Protein AF-A0A516SJM7-F1 (afdb_monomer_lite)

InterPro domains:
  IPR011010 DNA breaking-rejoining enzyme, catalytic core [SSF56349] (16-88)
  IPR013762 Integrase-like, catalytic domain superfamily [G3DSA:1.10.443.10] (7-92)

Sequence (97 aa):
MWTSFVSSTWCERSLKLLIDNDGTPLTSTALRSKFDTARENAGNQKWQLRDLRAKAGTDKDMAEGIRASQDLLGHRTETRTADYIRHRIGKRTTPTK

pLDDT: mean 83.92, std 15.66, range [33.72, 96.19]

Organism: NCBI:txid2594795

Secondary structure (DSSP, 8-state):
----------------SSB-TTSPBPPHHHHHHHHHHHHHHTT-----TTHHHHHHHHHHHHHH-HHHHHHHHT-SSHHHHHTT----S----PPP-

Radius of gyration: 20.61 Å; chains: 1; bound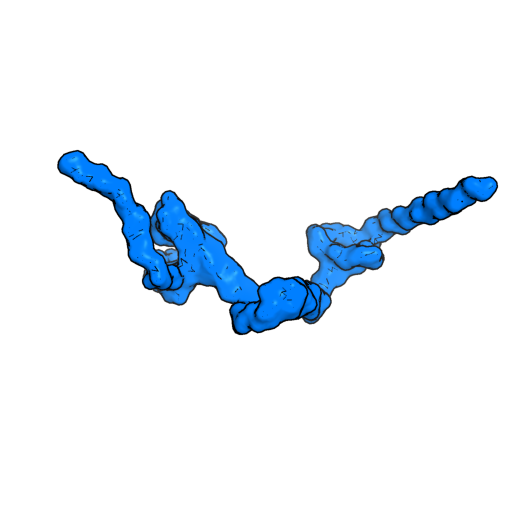ing box: 47×34×66 Å

Structure (mmCIF, N/CA/C/O backbone):
data_AF-A0A516SJM7-F1
#
_entry.id   AF-A0A516SJM7-F1
#
loop_
_atom_site.group_PDB
_atom_site.id
_atom_site.type_symbol
_atom_site.label_atom_id
_atom_site.label_alt_id
_atom_site.label_comp_id
_atom_site.label_asym_id
_atom_site.label_entity_id
_atom_site.label_seq_id
_atom_site.pdbx_PDB_ins_code
_atom_site.Cartn_x
_atom_site.Cartn_y
_atom_site.Cartn_z
_atom_site.occupancy
_atom_site.B_iso_or_equiv
_atom_site.auth_seq_id
_atom_site.auth_comp_id
_atom_site.auth_asym_id
_atom_site.auth_atom_id
_atom_site.pdbx_PDB_model_num
ATOM 1 N N . MET A 1 1 ? 3.035 5.832 -51.528 1.00 36.50 1 MET A N 1
ATOM 2 C CA . MET A 1 1 ? 3.525 6.239 -50.197 1.00 36.50 1 MET A CA 1
ATOM 3 C C . MET A 1 1 ? 2.690 5.507 -49.153 1.00 36.50 1 MET A C 1
ATOM 5 O O . MET A 1 1 ? 1.621 5.977 -48.808 1.00 36.50 1 MET A O 1
ATOM 9 N N . TRP A 1 2 ? 3.109 4.304 -48.761 1.00 33.72 2 TRP A N 1
ATOM 10 C CA . TRP A 1 2 ? 2.468 3.514 -47.704 1.00 33.72 2 TRP A CA 1
ATOM 11 C C . TRP A 1 2 ? 3.570 3.163 -46.710 1.00 33.72 2 TRP A C 1
ATOM 13 O O . TRP A 1 2 ? 4.559 2.536 -47.078 1.00 33.72 2 TRP A O 1
ATOM 23 N N . THR A 1 3 ? 3.456 3.675 -45.491 1.00 44.91 3 THR A N 1
ATOM 24 C CA . THR A 1 3 ? 4.414 3.449 -44.410 1.00 44.91 3 THR A CA 1
ATOM 25 C C . THR A 1 3 ? 4.282 2.018 -43.910 1.00 44.91 3 THR A C 1
ATOM 27 O O . THR A 1 3 ? 3.202 1.603 -43.492 1.00 44.91 3 THR A O 1
ATOM 30 N N . SER A 1 4 ? 5.383 1.273 -43.967 1.00 41.91 4 SER A N 1
ATOM 31 C CA . SER A 1 4 ? 5.499 -0.097 -43.480 1.00 41.91 4 SER A CA 1
ATOM 32 C C . SER A 1 4 ? 5.079 -0.199 -42.014 1.00 41.91 4 SER A C 1
ATOM 34 O O . SER A 1 4 ? 5.690 0.406 -41.135 1.00 41.91 4 SER A O 1
ATOM 36 N N . PHE A 1 5 ? 4.050 -0.999 -41.753 1.00 41.22 5 PHE A N 1
ATOM 37 C CA . PHE A 1 5 ? 3.716 -1.471 -40.417 1.00 41.22 5 PHE A CA 1
ATOM 38 C C . PHE A 1 5 ? 4.769 -2.517 -40.030 1.00 41.22 5 PHE A C 1
ATOM 40 O O . PHE A 1 5 ? 4.702 -3.666 -40.467 1.00 41.22 5 PHE A O 1
ATOM 47 N N . VAL A 1 6 ? 5.798 -2.110 -39.280 1.00 50.62 6 VAL A N 1
ATOM 48 C CA . VAL A 1 6 ? 6.740 -3.058 -38.672 1.00 50.62 6 VAL A CA 1
ATOM 49 C C . VAL A 1 6 ? 5.952 -3.852 -37.638 1.00 50.62 6 VAL A C 1
ATOM 51 O O . VAL A 1 6 ? 5.657 -3.370 -36.547 1.00 50.62 6 VAL A O 1
ATOM 54 N N . SER A 1 7 ? 5.568 -5.068 -38.020 1.00 46.59 7 SER A N 1
ATOM 55 C CA . SER A 1 7 ? 5.091 -6.089 -37.100 1.00 46.59 7 SER A CA 1
ATOM 56 C C . SER A 1 7 ? 6.213 -6.358 -36.098 1.00 46.59 7 SER A C 1
ATOM 58 O O . SER A 1 7 ? 7.198 -7.020 -36.419 1.00 46.59 7 SER A O 1
ATOM 60 N N . SER A 1 8 ? 6.109 -5.776 -34.902 1.00 53.12 8 SER A N 1
ATOM 61 C CA . SER A 1 8 ? 6.966 -6.167 -33.788 1.00 53.12 8 SER A CA 1
ATOM 62 C C . SER A 1 8 ? 6.540 -7.572 -33.384 1.00 53.12 8 SER A C 1
ATOM 64 O O . SER A 1 8 ? 5.528 -7.767 -32.710 1.00 53.12 8 SER A O 1
ATOM 66 N N . THR A 1 9 ? 7.260 -8.572 -33.878 1.00 50.25 9 THR A N 1
ATOM 67 C CA . THR A 1 9 ? 7.124 -9.958 -33.444 1.00 50.25 9 THR A CA 1
ATOM 68 C C . THR A 1 9 ? 7.653 -10.049 -32.018 1.00 50.25 9 THR A C 1
ATOM 70 O O . THR A 1 9 ? 8.847 -10.257 -31.791 1.00 50.25 9 THR A O 1
ATOM 73 N N . TRP A 1 10 ? 6.769 -9.854 -31.044 1.00 50.38 10 TRP A N 1
ATOM 74 C CA . TRP A 1 10 ? 7.038 -10.126 -29.640 1.00 50.38 10 TRP A CA 1
ATOM 75 C C . TRP A 1 10 ? 7.190 -11.636 -29.467 1.00 50.38 10 TRP A C 1
ATOM 77 O O . TRP A 1 10 ? 6.232 -12.355 -29.217 1.00 50.38 10 TRP A O 1
ATOM 87 N N . CYS A 1 11 ? 8.403 -12.140 -29.675 1.00 51.78 11 CYS A N 1
ATOM 88 C CA . CYS A 1 11 ? 8.763 -13.485 -29.257 1.00 51.78 11 CYS A CA 1
ATOM 89 C C . CYS A 1 11 ? 8.654 -13.509 -27.725 1.00 51.78 11 CYS A C 1
ATOM 91 O O . CYS A 1 11 ? 9.431 -12.832 -27.048 1.00 51.78 11 CYS A O 1
ATOM 93 N N . GLU A 1 12 ? 7.654 -14.198 -27.173 1.00 59.31 12 GLU A N 1
ATOM 94 C CA . GLU A 1 12 ? 7.490 -14.332 -25.725 1.00 59.31 12 GLU A CA 1
ATOM 95 C C . GLU A 1 12 ? 8.682 -15.107 -25.153 1.00 59.31 12 GLU A C 1
ATOM 97 O O . GLU A 1 12 ? 8.774 -16.330 -25.231 1.00 59.31 12 GLU A O 1
ATOM 102 N N . ARG A 1 13 ? 9.640 -14.363 -24.594 1.00 68.06 13 ARG A N 1
ATOM 103 C CA . ARG A 1 13 ? 10.885 -14.898 -24.026 1.00 68.06 13 ARG A CA 1
ATOM 104 C C . ARG A 1 13 ? 10.748 -15.332 -22.560 1.00 68.06 13 ARG A C 1
ATOM 106 O O . ARG A 1 13 ? 11.729 -15.776 -21.969 1.00 68.06 13 ARG A O 1
ATOM 113 N N . SER A 1 14 ? 9.576 -15.175 -21.936 1.00 73.00 14 SER A N 1
ATOM 114 C CA . SER A 1 14 ? 9.415 -15.323 -20.484 1.00 73.00 14 SER A CA 1
ATOM 115 C C . SER A 1 14 ? 7.975 -15.627 -20.055 1.00 73.00 14 SER A C 1
ATOM 117 O O . SER A 1 14 ? 7.050 -14.950 -20.481 1.00 73.00 14 SER A O 1
ATOM 119 N N . LEU A 1 15 ? 7.808 -16.565 -19.110 1.00 86.31 15 LEU A N 1
ATOM 120 C CA . LEU A 1 15 ? 6.530 -16.900 -18.448 1.00 86.31 15 LEU A CA 1
ATOM 121 C C . LEU A 1 15 ? 6.184 -15.980 -17.256 1.00 86.31 15 LEU A C 1
ATOM 123 O O . LEU A 1 15 ? 5.294 -16.276 -16.457 1.00 86.31 15 LEU A O 1
ATOM 127 N N . LYS A 1 16 ? 6.941 -14.901 -17.041 1.00 88.88 16 LYS A N 1
ATOM 128 C CA . LYS A 1 16 ? 6.694 -13.962 -15.937 1.00 88.88 16 LYS A CA 1
ATOM 129 C C . LYS A 1 16 ? 5.524 -13.039 -16.277 1.00 88.88 16 LYS A C 1
ATOM 131 O O . LYS A 1 16 ? 5.442 -12.547 -17.390 1.00 88.88 16 LYS A O 1
ATOM 136 N N . LEU A 1 17 ? 4.682 -12.743 -15.283 1.00 90.75 17 LEU A N 1
ATOM 137 C CA . LEU A 1 17 ? 3.550 -11.819 -15.445 1.00 90.75 17 LEU A CA 1
ATOM 138 C C . LEU A 1 17 ? 4.000 -10.371 -15.698 1.00 90.75 17 LEU A C 1
ATOM 140 O O . LEU A 1 17 ? 3.355 -9.636 -16.435 1.00 90.75 17 LEU A O 1
ATOM 144 N N . LEU A 1 18 ? 5.097 -9.955 -15.061 1.00 90.62 18 LEU A N 1
ATOM 145 C CA . LEU A 1 18 ? 5.662 -8.619 -15.228 1.00 90.62 18 LEU A CA 1
ATOM 146 C C . LEU A 1 18 ? 6.825 -8.688 -16.217 1.00 90.62 18 LEU A C 1
ATOM 148 O O . LEU A 1 18 ? 7.898 -9.204 -15.886 1.00 90.62 18 LEU A O 1
ATOM 152 N N . ILE A 1 19 ? 6.596 -8.155 -17.412 1.00 90.88 19 ILE A N 1
ATOM 153 C CA . ILE A 1 19 ? 7.576 -8.050 -18.493 1.00 90.88 19 ILE A CA 1
ATOM 154 C C . ILE A 1 19 ? 7.754 -6.593 -18.907 1.00 90.88 19 ILE A C 1
ATOM 156 O O . ILE A 1 19 ? 6.855 -5.772 -18.726 1.00 90.88 19 ILE A O 1
ATOM 160 N N . ASP A 1 20 ? 8.929 -6.272 -19.435 1.00 87.38 20 ASP A N 1
ATOM 161 C CA . ASP A 1 20 ? 9.175 -4.981 -20.068 1.00 87.38 20 ASP A CA 1
ATOM 162 C C . ASP A 1 20 ? 8.769 -4.994 -21.549 1.00 87.38 20 ASP A C 1
ATOM 164 O O . ASP A 1 20 ? 8.474 -6.041 -22.131 1.00 87.38 20 ASP A O 1
ATOM 168 N N . ASN A 1 21 ? 8.848 -3.824 -22.178 1.00 84.94 21 ASN A N 1
ATOM 169 C CA . ASN A 1 21 ? 8.637 -3.615 -23.611 1.00 84.94 21 ASN A CA 1
ATOM 170 C C . ASN A 1 21 ? 9.688 -4.300 -24.506 1.00 84.94 21 ASN A C 1
ATOM 172 O O . ASN A 1 21 ? 9.663 -4.134 -25.715 1.00 84.94 21 ASN A O 1
ATOM 176 N N . ASP A 1 22 ? 10.593 -5.094 -23.950 1.00 84.44 22 ASP A N 1
ATOM 177 C CA . ASP A 1 22 ? 11.476 -5.966 -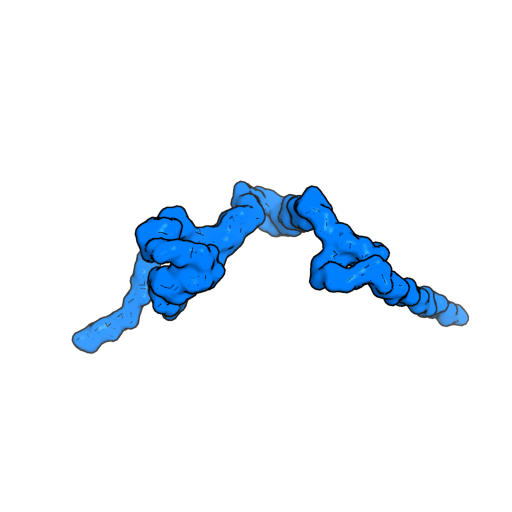24.723 1.00 84.44 22 ASP A CA 1
ATOM 178 C C . ASP A 1 22 ? 11.158 -7.449 -24.468 1.00 84.44 22 ASP A C 1
ATOM 180 O O . ASP A 1 22 ? 11.944 -8.333 -24.807 1.00 84.44 22 ASP A O 1
ATOM 184 N N . GLY A 1 23 ? 10.032 -7.766 -23.819 1.00 84.88 23 GLY A N 1
ATOM 185 C CA . GLY A 1 23 ? 9.641 -9.139 -23.478 1.00 84.88 23 GLY A CA 1
ATOM 186 C C . GLY A 1 23 ? 10.545 -9.804 -22.432 1.00 84.88 23 GLY A C 1
ATOM 187 O O . GLY A 1 23 ? 10.508 -11.023 -22.255 1.00 84.88 23 GLY A O 1
ATOM 188 N N . THR A 1 24 ? 11.388 -9.028 -21.751 1.00 88.06 24 THR A N 1
ATOM 189 C CA . THR A 1 24 ? 12.261 -9.490 -20.670 1.00 88.06 24 THR A CA 1
ATOM 190 C C . THR A 1 24 ? 11.548 -9.373 -19.318 1.00 88.06 24 THR A C 1
ATOM 192 O O . THR A 1 24 ? 10.723 -8.476 -19.139 1.00 88.06 24 THR A O 1
ATOM 195 N N . PRO A 1 25 ? 11.828 -10.258 -18.341 1.00 91.06 25 PRO A N 1
ATOM 196 C CA . PRO A 1 25 ? 11.301 -10.114 -16.987 1.00 91.06 25 PRO A CA 1
ATOM 197 C C . PRO A 1 25 ? 11.646 -8.757 -16.370 1.00 91.06 25 PRO A C 1
ATOM 199 O O . PRO A 1 25 ? 12.808 -8.343 -16.374 1.00 91.06 25 PR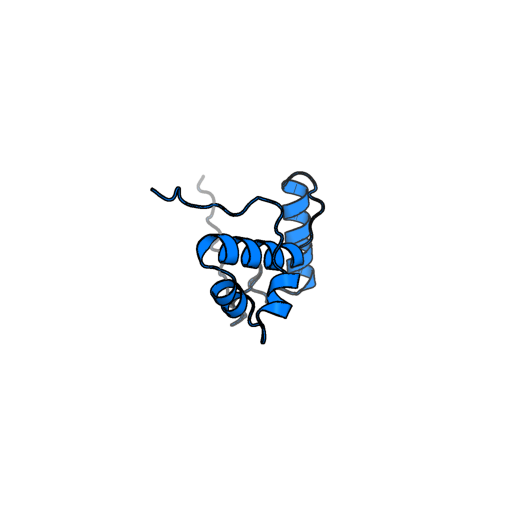O A O 1
ATOM 202 N N . LEU A 1 26 ? 10.659 -8.102 -15.761 1.00 92.38 26 LEU A N 1
ATOM 203 C CA . LEU A 1 26 ? 10.885 -6.829 -15.089 1.00 92.38 26 LEU A CA 1
ATOM 204 C C . LEU A 1 26 ? 11.714 -7.030 -13.809 1.00 92.38 26 LEU A C 1
ATOM 206 O O . LEU A 1 26 ? 11.345 -7.802 -12.921 1.00 92.38 26 LEU A O 1
ATOM 210 N N . THR A 1 27 ? 12.829 -6.309 -13.690 1.00 92.12 27 THR A N 1
ATOM 211 C CA . THR A 1 27 ? 13.660 -6.326 -12.477 1.00 92.12 27 THR A CA 1
ATOM 212 C C . THR A 1 27 ? 13.097 -5.393 -11.402 1.00 92.12 27 THR A C 1
ATOM 214 O O . THR A 1 27 ? 12.388 -4.429 -11.697 1.00 92.12 27 THR A O 1
ATOM 217 N N . SER A 1 28 ? 13.452 -5.635 -10.135 1.00 92.06 28 SER A N 1
ATOM 218 C CA . SER A 1 28 ? 13.051 -4.768 -9.012 1.00 92.06 28 SER A CA 1
ATOM 219 C C . SER A 1 28 ? 13.490 -3.309 -9.220 1.00 92.06 28 SER A C 1
ATOM 221 O O . SER A 1 28 ? 12.705 -2.380 -9.022 1.00 92.06 28 SER A O 1
ATOM 223 N N . THR A 1 29 ? 14.719 -3.099 -9.704 1.00 93.44 29 THR A N 1
ATOM 224 C CA . THR A 1 29 ? 15.263 -1.765 -10.000 1.00 93.44 29 THR A CA 1
ATOM 225 C C . THR A 1 29 ? 14.512 -1.082 -11.140 1.00 93.44 29 THR A C 1
ATOM 227 O O . THR A 1 29 ? 14.191 0.099 -11.028 1.00 93.44 29 THR A O 1
ATOM 230 N N . ALA A 1 30 ? 14.178 -1.814 -12.209 1.00 92.94 30 ALA A N 1
ATOM 231 C CA . ALA A 1 30 ? 13.406 -1.266 -13.323 1.00 92.94 30 ALA A CA 1
ATOM 232 C C . ALA A 1 30 ? 11.996 -0.854 -12.880 1.00 92.94 30 ALA A C 1
ATOM 234 O O . ALA A 1 30 ? 11.550 0.248 -13.193 1.00 92.94 30 ALA A O 1
ATOM 235 N N . LEU A 1 31 ? 11.318 -1.689 -12.084 1.00 92.94 31 LEU A N 1
ATOM 236 C CA . LEU A 1 31 ? 10.018 -1.346 -11.502 1.00 92.94 31 LEU A CA 1
ATOM 237 C C . LEU A 1 31 ? 10.108 -0.080 -10.638 1.00 92.94 31 LEU A C 1
ATOM 239 O O . LEU A 1 31 ? 9.260 0.807 -10.741 1.00 92.94 31 LEU A O 1
ATOM 243 N N . ARG A 1 32 ? 11.151 0.020 -9.806 1.00 93.06 32 ARG A N 1
ATOM 244 C CA . ARG A 1 32 ? 11.389 1.191 -8.960 1.00 93.06 32 ARG A CA 1
ATOM 245 C C . ARG A 1 32 ? 11.620 2.457 -9.786 1.00 93.06 32 ARG A C 1
ATOM 247 O O . ARG A 1 32 ? 10.990 3.469 -9.503 1.00 93.06 32 ARG A O 1
ATOM 254 N N . SER A 1 33 ? 12.465 2.384 -10.811 1.00 93.25 33 SER A N 1
ATOM 255 C CA . SER A 1 33 ? 12.758 3.511 -11.701 1.00 93.25 33 SER A CA 1
ATOM 256 C C . SER A 1 33 ? 11.507 3.988 -12.440 1.00 93.25 33 SER A C 1
ATOM 258 O O . SER A 1 33 ? 11.212 5.179 -12.411 1.00 93.25 33 SER A O 1
ATOM 260 N N . LYS A 1 34 ? 10.705 3.068 -13.000 1.00 92.94 34 LYS A N 1
ATOM 261 C CA . LYS A 1 34 ? 9.427 3.411 -13.651 1.00 92.94 34 LYS A CA 1
ATOM 262 C C . LYS A 1 34 ? 8.464 4.106 -12.680 1.00 92.94 34 LYS A C 1
ATOM 264 O O . LYS A 1 34 ? 7.786 5.057 -13.064 1.00 92.94 34 LYS A O 1
ATOM 269 N N . PHE A 1 35 ? 8.421 3.668 -11.419 1.00 93.62 35 PHE A N 1
ATOM 270 C CA . PHE A 1 35 ? 7.642 4.341 -10.380 1.00 93.62 35 PHE A CA 1
ATOM 271 C C . PHE A 1 35 ? 8.158 5.756 -10.084 1.00 93.62 35 PHE A C 1
ATOM 273 O O . PHE A 1 35 ? 7.357 6.685 -9.995 1.00 93.62 35 PHE A O 1
ATOM 280 N N . ASP A 1 36 ? 9.472 5.932 -9.942 1.00 93.50 36 ASP A N 1
ATOM 281 C CA . ASP A 1 36 ? 10.066 7.241 -9.663 1.00 93.50 36 ASP A CA 1
ATOM 282 C C . ASP A 1 36 ? 9.806 8.222 -10.830 1.00 93.50 36 ASP A C 1
ATOM 284 O O . ASP A 1 36 ? 9.368 9.342 -10.577 1.00 93.50 36 ASP A O 1
ATOM 288 N N . THR A 1 37 ? 9.894 7.780 -12.092 1.00 93.94 37 THR A N 1
ATOM 289 C CA . THR A 1 37 ? 9.495 8.579 -13.269 1.00 93.94 37 THR A CA 1
ATOM 290 C C . THR A 1 37 ? 8.005 8.936 -13.262 1.00 93.94 37 THR A C 1
ATOM 292 O O . THR A 1 37 ? 7.632 10.083 -13.502 1.00 93.94 37 THR A O 1
ATOM 295 N N . ALA A 1 38 ? 7.119 7.983 -12.952 1.00 93.69 38 ALA A N 1
ATOM 296 C CA . ALA A 1 38 ? 5.685 8.265 -12.842 1.00 93.69 38 ALA A CA 1
ATOM 297 C C . ALA A 1 38 ? 5.388 9.299 -11.742 1.00 93.69 38 ALA A C 1
ATOM 299 O O . ALA A 1 38 ? 4.508 10.149 -11.888 1.00 93.69 38 ALA A O 1
ATOM 300 N N . ARG A 1 39 ? 6.149 9.250 -10.646 1.00 93.88 39 ARG A N 1
ATOM 301 C CA . ARG A 1 39 ? 6.050 10.182 -9.523 1.00 93.88 39 ARG A CA 1
ATOM 302 C C . ARG A 1 39 ? 6.544 11.582 -9.879 1.00 93.88 39 ARG A C 1
ATOM 304 O O . ARG A 1 39 ? 5.950 12.555 -9.412 1.00 93.88 39 ARG A O 1
ATOM 311 N N . GLU A 1 40 ? 7.592 11.682 -10.691 1.00 93.50 40 GLU A N 1
ATOM 312 C CA . GLU A 1 40 ? 8.083 12.953 -11.229 1.00 93.50 40 GLU A CA 1
ATOM 313 C C . GLU A 1 40 ? 7.029 13.606 -12.125 1.00 93.50 40 GLU A C 1
ATOM 315 O O . GLU A 1 40 ? 6.636 14.752 -11.894 1.00 93.50 40 GLU A O 1
ATOM 320 N N . ASN A 1 41 ? 6.455 12.823 -13.042 1.00 94.69 41 ASN A N 1
ATOM 321 C CA . ASN A 1 41 ? 5.377 13.262 -13.929 1.00 94.69 41 ASN A CA 1
ATOM 322 C C . ASN A 1 41 ? 4.106 13.688 -13.173 1.00 94.69 41 ASN A C 1
ATOM 324 O O . ASN A 1 41 ? 3.369 14.554 -13.636 1.00 94.69 41 ASN A O 1
ATOM 328 N N . ALA A 1 42 ? 3.856 13.125 -11.988 1.00 93.75 42 ALA A N 1
ATOM 329 C CA . ALA A 1 42 ? 2.751 13.505 -11.105 1.00 93.75 42 ALA A CA 1
ATOM 330 C C . ALA A 1 42 ? 3.043 14.753 -10.236 1.00 93.75 42 ALA A C 1
ATOM 332 O O . ALA A 1 42 ? 2.357 14.992 -9.234 1.00 93.75 42 ALA A O 1
ATOM 333 N N . GLY A 1 43 ? 4.070 15.537 -10.579 1.00 94.19 43 GLY A N 1
ATOM 334 C CA . GLY A 1 43 ? 4.447 16.762 -9.870 1.00 94.19 43 GLY A CA 1
ATOM 335 C C . GLY A 1 43 ? 5.365 16.522 -8.672 1.00 94.19 43 GLY A C 1
ATOM 336 O O . GLY A 1 43 ? 5.191 17.156 -7.634 1.00 94.19 43 GLY A O 1
ATOM 337 N N . ASN A 1 44 ? 6.330 15.603 -8.797 1.00 87.12 44 ASN A N 1
ATOM 338 C CA . ASN A 1 44 ? 7.352 15.319 -7.778 1.00 87.12 44 ASN A CA 1
ATOM 339 C C . ASN A 1 44 ? 6.780 15.014 -6.386 1.00 87.12 44 ASN A C 1
ATOM 341 O O . ASN A 1 44 ? 7.189 15.573 -5.363 1.00 87.12 44 ASN A O 1
ATOM 345 N N . GLN A 1 45 ? 5.820 14.094 -6.338 1.00 90.44 45 GLN A N 1
ATOM 346 C CA . GLN A 1 45 ? 5.219 13.680 -5.075 1.00 90.44 45 GLN A CA 1
ATOM 347 C C . GLN A 1 45 ? 6.267 13.056 -4.132 1.00 90.44 45 GLN A C 1
ATOM 349 O O . GLN A 1 45 ? 7.184 12.361 -4.562 1.00 90.44 45 GLN A O 1
ATOM 354 N N . LYS A 1 46 ? 6.133 13.264 -2.816 1.00 89.12 46 LYS A N 1
ATOM 355 C CA . LYS A 1 46 ? 7.137 12.805 -1.828 1.00 89.12 46 LYS A CA 1
ATOM 356 C C . LYS A 1 46 ? 6.967 11.354 -1.366 1.00 89.12 46 LYS A C 1
ATOM 358 O O . LYS A 1 46 ? 7.845 10.822 -0.690 1.00 89.12 46 LYS A O 1
ATOM 363 N N . TRP A 1 47 ? 5.848 10.714 -1.692 1.00 89.62 47 TRP A N 1
ATOM 364 C CA . TRP A 1 47 ? 5.551 9.361 -1.227 1.00 89.62 47 TRP A CA 1
ATOM 365 C C . TRP A 1 47 ? 6.330 8.301 -2.018 1.00 89.62 47 TRP A C 1
ATOM 367 O O . TRP A 1 47 ? 6.840 8.536 -3.116 1.00 89.62 47 TRP A O 1
ATOM 377 N N . GLN A 1 48 ? 6.494 7.136 -1.406 1.00 90.31 48 GLN A N 1
ATOM 378 C CA . GLN A 1 48 ? 7.266 6.014 -1.923 1.00 90.31 48 GLN A CA 1
ATOM 379 C C . GLN A 1 48 ? 6.338 4.872 -2.338 1.00 90.31 48 GLN A C 1
ATOM 381 O O . GLN A 1 48 ? 5.230 4.754 -1.828 1.00 90.31 48 GLN A O 1
ATOM 386 N N . LEU A 1 49 ? 6.816 3.950 -3.178 1.00 90.56 49 LEU A N 1
ATOM 387 C CA . LEU A 1 49 ? 6.023 2.801 -3.641 1.00 90.56 49 LEU A CA 1
ATOM 388 C C . LEU A 1 49 ? 5.369 2.003 -2.490 1.00 90.56 49 LEU A C 1
ATOM 390 O O . LEU A 1 49 ? 4.212 1.605 -2.586 1.00 90.56 49 LEU A O 1
ATOM 394 N N . ARG A 1 50 ? 6.069 1.830 -1.357 1.00 90.44 50 ARG A N 1
ATOM 395 C CA . ARG A 1 50 ? 5.535 1.139 -0.166 1.00 90.44 50 ARG A CA 1
ATOM 396 C C . ARG A 1 50 ? 4.327 1.841 0.467 1.00 90.44 50 ARG A C 1
ATOM 398 O O . ARG A 1 50 ? 3.523 1.191 1.128 1.00 90.44 50 ARG A O 1
ATOM 405 N N . ASP A 1 51 ? 4.187 3.151 0.267 1.00 91.50 51 ASP A N 1
ATOM 406 C CA . ASP A 1 51 ? 3.061 3.919 0.795 1.00 91.50 51 ASP A CA 1
ATOM 407 C C . ASP A 1 51 ? 1.747 3.557 0.096 1.00 91.50 51 ASP A C 1
ATOM 409 O O . ASP A 1 51 ? 0.686 3.744 0.692 1.00 91.50 51 ASP A O 1
ATOM 413 N N . LEU A 1 52 ? 1.803 2.965 -1.107 1.00 91.69 52 LEU A N 1
ATOM 414 C CA . LEU A 1 52 ? 0.623 2.410 -1.775 1.00 91.69 52 LEU A CA 1
ATOM 415 C C . LEU A 1 52 ? -0.018 1.295 -0.954 1.00 91.69 52 LEU A C 1
ATOM 417 O O . LEU A 1 52 ? -1.239 1.221 -0.888 1.00 91.69 52 LEU A O 1
ATOM 421 N N . ARG A 1 53 ? 0.785 0.466 -0.273 1.00 92.75 53 ARG A N 1
ATOM 422 C CA . ARG A 1 53 ? 0.267 -0.597 0.597 1.00 92.75 53 ARG A CA 1
ATOM 423 C C . ARG A 1 53 ? -0.504 -0.018 1.781 1.00 92.75 53 ARG A C 1
ATOM 425 O O . ARG A 1 53 ? -1.603 -0.475 2.073 1.00 92.75 53 ARG A O 1
ATOM 432 N N . ALA A 1 54 ? 0.043 1.012 2.428 1.00 92.69 54 ALA A N 1
ATOM 433 C CA . ALA A 1 54 ? -0.646 1.706 3.516 1.00 92.69 54 ALA A CA 1
ATOM 434 C C . ALA A 1 54 ? -1.931 2.396 3.023 1.00 92.69 54 ALA A C 1
ATOM 436 O O . ALA A 1 54 ? -2.963 2.338 3.690 1.00 92.69 54 ALA A O 1
ATOM 437 N N . LYS A 1 55 ? -1.901 3.007 1.828 1.00 92.81 55 LYS A N 1
ATOM 438 C CA . LYS A 1 55 ? -3.090 3.610 1.208 1.00 92.81 55 LYS A CA 1
ATOM 439 C C . LYS A 1 55 ? -4.167 2.565 0.912 1.00 92.81 55 LYS A C 1
ATOM 441 O O . LYS A 1 55 ? -5.301 2.767 1.324 1.00 92.81 55 LYS A O 1
ATOM 446 N N . ALA A 1 56 ? -3.803 1.444 0.290 1.00 94.25 56 ALA A N 1
ATOM 447 C CA . ALA A 1 56 ? -4.723 0.351 -0.017 1.00 94.25 56 ALA A CA 1
ATOM 448 C C . ALA A 1 56 ? -5.356 -0.242 1.251 1.00 94.25 56 ALA A C 1
ATOM 450 O O . ALA A 1 56 ? -6.568 -0.429 1.302 1.00 94.25 56 ALA A O 1
ATOM 451 N N . GLY A 1 57 ? -4.556 -0.470 2.300 1.00 94.62 57 GLY A N 1
ATOM 452 C CA . GLY A 1 57 ? -5.064 -0.935 3.593 1.00 94.62 57 GLY A CA 1
ATOM 453 C C . GLY A 1 57 ? -6.027 0.061 4.244 1.00 94.62 57 GLY A C 1
ATOM 454 O O . GLY A 1 57 ? -7.069 -0.338 4.758 1.00 94.62 57 GLY A O 1
ATOM 455 N N . THR A 1 58 ? -5.714 1.357 4.173 1.00 93.19 58 THR A N 1
ATOM 456 C CA . THR A 1 58 ? -6.587 2.423 4.692 1.00 93.19 58 THR A CA 1
ATOM 457 C C . THR A 1 58 ? -7.901 2.503 3.911 1.00 93.19 58 THR A C 1
ATOM 459 O O . THR A 1 58 ? -8.963 2.612 4.511 1.00 93.19 58 THR A O 1
ATOM 462 N N . ASP A 1 59 ? -7.857 2.415 2.581 1.00 92.81 59 ASP A N 1
ATOM 463 C CA . ASP A 1 59 ? -9.060 2.462 1.740 1.00 92.81 59 ASP A CA 1
ATOM 464 C C . ASP A 1 59 ? -9.978 1.271 1.986 1.00 92.81 59 ASP A C 1
ATOM 466 O O . ASP A 1 59 ? -11.195 1.432 2.077 1.00 92.81 59 ASP A O 1
ATOM 470 N N . LYS A 1 60 ? -9.388 0.083 2.146 1.00 93.94 60 LYS A N 1
ATOM 471 C CA . LYS A 1 60 ? -10.132 -1.134 2.459 1.00 93.94 60 LYS A CA 1
ATOM 472 C C . LYS A 1 60 ? -10.769 -1.065 3.844 1.00 93.94 60 LYS A C 1
ATOM 474 O O . LYS A 1 60 ? -11.928 -1.435 3.983 1.00 93.94 60 LYS A O 1
ATOM 479 N N . ASP A 1 61 ? -10.052 -0.543 4.839 1.00 92.69 61 ASP A N 1
ATOM 480 C CA . ASP A 1 61 ? -10.603 -0.329 6.180 1.00 92.69 61 ASP A CA 1
ATOM 481 C C . ASP A 1 61 ? -11.765 0.675 6.173 1.00 92.69 61 ASP A C 1
ATOM 483 O O . ASP A 1 61 ? -12.813 0.418 6.762 1.00 92.69 61 ASP A O 1
ATOM 487 N N . MET A 1 62 ? -11.638 1.780 5.433 1.00 89.44 62 MET A N 1
ATOM 488 C CA . MET A 1 62 ? -12.727 2.752 5.301 1.00 89.44 62 MET A CA 1
ATOM 489 C C . MET A 1 62 ? -13.977 2.167 4.631 1.00 89.44 62 MET A C 1
ATOM 491 O O . MET A 1 62 ? -15.084 2.599 4.948 1.00 89.44 62 MET A O 1
ATOM 495 N N . ALA A 1 63 ? -13.811 1.227 3.697 1.00 90.44 63 ALA A N 1
ATOM 496 C CA . ALA A 1 63 ? -14.917 0.614 2.966 1.00 90.44 63 ALA A CA 1
ATOM 497 C C . ALA A 1 63 ? -15.560 -0.563 3.720 1.00 90.44 63 ALA A C 1
ATOM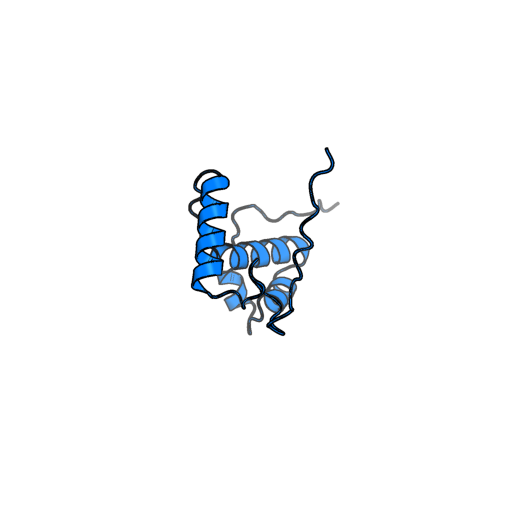 499 O O . ALA A 1 63 ? -16.782 -0.678 3.753 1.00 90.44 63 ALA A O 1
ATOM 500 N N . GLU A 1 64 ? -14.745 -1.442 4.305 1.00 92.69 64 GLU A N 1
ATOM 501 C CA . GLU A 1 64 ? -15.158 -2.774 4.777 1.00 92.69 64 GLU A CA 1
ATOM 502 C C . GLU A 1 64 ? -14.634 -3.118 6.186 1.00 92.69 64 GLU A C 1
ATOM 504 O O . GLU A 1 64 ? -14.971 -4.162 6.744 1.00 92.69 64 GLU A O 1
ATOM 509 N N . GLY A 1 65 ? -13.841 -2.235 6.797 1.00 91.88 65 GLY A N 1
ATOM 510 C CA . GLY A 1 65 ? -13.300 -2.392 8.145 1.00 91.88 65 GLY A CA 1
ATOM 511 C C . GLY A 1 65 ? -11.975 -3.159 8.235 1.00 91.88 65 GLY A C 1
ATOM 512 O O . GLY A 1 65 ? -11.439 -3.700 7.262 1.00 91.88 65 GLY A O 1
ATOM 513 N N . ILE A 1 66 ? -11.444 -3.212 9.459 1.00 92.88 66 ILE A N 1
ATOM 514 C CA . ILE A 1 66 ? -10.054 -3.606 9.727 1.00 92.88 66 ILE A CA 1
ATOM 515 C C . ILE A 1 66 ? -9.750 -5.066 9.386 1.00 92.88 66 ILE A C 1
ATOM 517 O O . ILE A 1 66 ? -8.629 -5.377 8.993 1.00 92.88 66 ILE A O 1
ATOM 521 N N . ARG A 1 67 ? -10.745 -5.957 9.467 1.00 95.00 67 ARG A N 1
ATOM 522 C CA . ARG A 1 67 ? -10.593 -7.376 9.102 1.00 95.00 67 ARG A CA 1
ATOM 523 C C . ARG A 1 67 ? -10.372 -7.564 7.610 1.00 95.00 67 ARG A C 1
ATOM 525 O O . ARG A 1 67 ? -9.420 -8.223 7.216 1.00 95.00 67 ARG A O 1
ATOM 532 N N . ALA A 1 68 ? -11.174 -6.898 6.783 1.00 94.50 68 ALA A N 1
ATOM 533 C CA . ALA A 1 68 ? -10.993 -6.939 5.336 1.00 94.50 68 ALA A CA 1
ATOM 534 C C . ALA A 1 68 ? -9.638 -6.335 4.923 1.00 94.50 68 ALA A C 1
ATOM 536 O O . ALA A 1 68 ? -8.985 -6.809 3.992 1.00 94.50 68 ALA A O 1
ATOM 537 N N . SER A 1 69 ? -9.181 -5.309 5.651 1.00 95.25 69 SER A N 1
ATOM 538 C CA . SER A 1 69 ? -7.833 -4.755 5.495 1.00 95.25 69 SER A CA 1
ATOM 539 C C . SER A 1 69 ? -6.738 -5.742 5.933 1.00 95.25 69 SER A C 1
ATOM 541 O O . SER A 1 69 ? -5.730 -5.888 5.244 1.00 95.25 69 SER A O 1
ATOM 543 N N . GLN A 1 70 ? -6.936 -6.477 7.033 1.00 96.19 70 GLN A N 1
ATOM 544 C CA . GLN A 1 70 ? -6.015 -7.516 7.500 1.00 96.19 70 GLN A CA 1
ATOM 545 C C . GLN A 1 70 ? -5.846 -8.627 6.462 1.00 96.19 70 GLN A C 1
ATOM 547 O O . GLN A 1 70 ? -4.704 -9.001 6.181 1.00 96.19 70 GLN A O 1
ATOM 552 N N . ASP A 1 71 ? -6.946 -9.105 5.882 1.00 96.12 71 ASP A N 1
ATOM 553 C CA . ASP A 1 71 ? -6.937 -10.144 4.849 1.00 96.12 71 ASP A CA 1
ATOM 554 C C . ASP A 1 71 ? -6.217 -9.657 3.587 1.00 96.12 71 ASP A C 1
ATOM 556 O O . ASP A 1 71 ? -5.339 -10.345 3.067 1.00 96.12 71 ASP A O 1
ATOM 560 N N . LEU A 1 72 ? -6.501 -8.425 3.147 1.00 95.38 72 LEU A N 1
ATOM 561 C CA . LEU A 1 72 ? -5.824 -7.800 2.007 1.00 95.38 72 LEU A CA 1
ATOM 562 C C . LEU A 1 72 ? -4.310 -7.666 2.228 1.00 95.38 72 LEU A C 1
ATOM 564 O O . LEU A 1 72 ? -3.511 -7.875 1.314 1.00 95.38 72 LEU A O 1
ATOM 568 N N . LEU A 1 73 ? -3.899 -7.274 3.434 1.00 94.62 73 LEU A N 1
ATOM 569 C CA . LEU A 1 73 ? -2.491 -7.102 3.772 1.00 94.62 73 LEU A CA 1
ATOM 570 C C . LEU A 1 73 ? -1.808 -8.439 4.106 1.00 94.62 73 LEU A C 1
ATOM 572 O O . LEU A 1 73 ? -0.579 -8.510 4.055 1.00 94.62 73 LEU A O 1
ATOM 576 N N . GLY A 1 74 ? -2.556 -9.496 4.417 1.00 95.25 74 GLY A N 1
ATOM 577 C CA . GLY A 1 74 ? -2.009 -10.782 4.847 1.00 95.25 74 GLY A CA 1
ATOM 578 C C . GLY A 1 74 ? -1.342 -10.711 6.223 1.00 95.25 74 GLY A C 1
ATOM 579 O O . GLY A 1 74 ? -0.288 -11.309 6.442 1.00 95.25 74 GLY A O 1
ATOM 580 N N . HIS A 1 75 ? -1.893 -9.923 7.149 1.00 95.88 75 HIS A N 1
ATOM 581 C CA . HIS A 1 75 ? -1.366 -9.825 8.512 1.00 95.88 75 HIS A CA 1
ATOM 582 C C . HIS A 1 75 ? -1.990 -10.862 9.450 1.00 95.88 75 HIS A C 1
ATOM 584 O O . HIS A 1 75 ? -3.148 -11.244 9.319 1.00 95.88 75 HIS A O 1
ATOM 590 N N . ARG A 1 76 ? -1.222 -11.281 10.462 1.00 95.00 76 ARG A N 1
ATOM 591 C CA . ARG A 1 76 ? -1.675 -12.270 11.453 1.00 95.00 76 ARG A CA 1
ATOM 592 C C . ARG A 1 76 ? -2.668 -11.709 12.475 1.00 95.00 76 ARG A C 1
ATOM 594 O O . ARG A 1 76 ? -3.492 -12.461 12.981 1.00 95.00 76 ARG A O 1
ATOM 601 N N . THR A 1 77 ? -2.560 -10.427 12.819 1.00 94.50 77 THR A N 1
ATOM 602 C CA . THR A 1 77 ? -3.402 -9.785 13.838 1.00 94.50 77 THR A CA 1
ATOM 603 C C . THR A 1 77 ? -3.872 -8.411 13.376 1.00 94.50 77 THR A C 1
ATOM 605 O O . THR A 1 77 ? -3.139 -7.700 12.685 1.00 94.50 77 THR A O 1
ATOM 608 N N . GLU A 1 78 ? -5.068 -8.008 13.815 1.00 92.00 78 GLU A N 1
ATOM 609 C CA . GLU A 1 78 ? -5.642 -6.683 13.536 1.00 92.00 78 GLU A CA 1
ATOM 610 C C . GLU A 1 78 ? -4.739 -5.548 14.056 1.00 92.00 78 GLU A C 1
ATOM 612 O O . GLU A 1 78 ? -4.577 -4.531 13.388 1.00 92.00 78 GLU A O 1
ATOM 617 N N . THR A 1 79 ? -4.050 -5.744 15.188 1.00 92.62 79 THR A N 1
ATOM 618 C CA . THR A 1 79 ? -3.096 -4.762 15.734 1.00 92.62 79 THR A CA 1
ATOM 619 C C . THR A 1 79 ? -1.968 -4.439 14.753 1.00 92.62 79 THR A C 1
ATOM 621 O O . THR A 1 79 ? -1.627 -3.276 14.579 1.00 92.62 79 THR A O 1
ATOM 624 N N . ARG A 1 80 ? -1.423 -5.444 14.050 1.00 92.69 80 ARG A N 1
ATOM 625 C CA . ARG A 1 80 ? -0.383 -5.218 13.028 1.00 92.69 80 ARG A CA 1
ATOM 626 C C . ARG A 1 80 ? -0.935 -4.487 11.812 1.00 92.69 80 ARG A C 1
ATOM 628 O O . ARG A 1 80 ? -0.194 -3.785 11.141 1.00 92.69 80 ARG A O 1
ATOM 635 N N . THR A 1 81 ? -2.218 -4.661 11.512 1.00 92.94 81 THR A N 1
ATOM 636 C CA . THR A 1 81 ? -2.911 -3.926 10.448 1.00 92.94 81 THR A CA 1
ATOM 637 C C . THR A 1 81 ? -3.150 -2.473 10.828 1.00 92.94 81 THR A C 1
ATOM 639 O O . THR A 1 81 ? -2.981 -1.605 9.973 1.00 92.94 81 THR A O 1
ATOM 642 N N . ALA A 1 82 ? -3.448 -2.189 12.097 1.00 89.88 82 ALA A N 1
ATOM 643 C CA . ALA A 1 82 ? -3.642 -0.827 12.584 1.00 89.88 82 ALA A CA 1
ATOM 644 C C . ALA A 1 82 ? -2.419 0.072 12.318 1.00 89.88 82 ALA A C 1
ATOM 646 O O . ALA A 1 82 ? -2.599 1.214 11.904 1.00 89.88 82 ALA A O 1
ATOM 647 N N . ASP A 1 83 ? -1.193 -0.459 12.426 1.00 89.38 83 ASP A N 1
ATOM 648 C CA . ASP A 1 83 ? 0.050 0.272 12.108 1.00 89.38 83 ASP A CA 1
ATOM 649 C C . ASP A 1 83 ? 0.123 0.751 10.642 1.00 89.38 83 ASP A C 1
ATOM 651 O O . ASP A 1 83 ? 0.831 1.708 10.317 1.00 89.38 83 ASP A O 1
ATOM 655 N N . TYR A 1 84 ? -0.598 0.085 9.735 1.00 86.44 84 TYR A N 1
ATOM 656 C CA . TYR A 1 84 ? -0.641 0.414 8.307 1.00 86.44 84 TYR A CA 1
ATOM 657 C C . TYR A 1 84 ? -1.847 1.278 7.920 1.00 86.44 84 TYR A C 1
ATOM 659 O O . TYR A 1 84 ? -1.841 1.853 6.827 1.00 86.44 84 TYR A O 1
ATOM 667 N N . ILE A 1 85 ? -2.857 1.394 8.788 1.00 88.56 85 ILE A N 1
ATOM 668 C CA . ILE A 1 85 ? -4.042 2.223 8.552 1.00 88.56 85 ILE A CA 1
ATOM 669 C C . ILE A 1 85 ? -3.740 3.667 8.957 1.00 88.56 85 ILE A C 1
ATOM 671 O O . ILE A 1 85 ? -3.354 3.972 10.084 1.00 88.56 85 ILE A O 1
ATOM 675 N N . ARG A 1 86 ? -3.937 4.597 8.021 1.00 85.44 86 ARG A N 1
ATOM 676 C CA . ARG A 1 86 ? -3.703 6.028 8.234 1.00 85.44 86 ARG A CA 1
ATOM 677 C C . ARG A 1 86 ? -5.031 6.750 8.438 1.00 85.44 86 ARG A C 1
ATOM 679 O O . ARG A 1 86 ? -5.663 7.162 7.470 1.00 85.44 86 ARG A O 1
ATOM 686 N N . HIS A 1 87 ? -5.401 7.006 9.688 1.00 74.19 87 HIS A N 1
ATOM 687 C CA . HIS A 1 87 ? -6.589 7.792 10.060 1.00 74.19 87 HIS A CA 1
ATOM 688 C C . HIS A 1 87 ? -6.405 9.305 9.819 1.00 74.19 87 HIS A C 1
ATOM 690 O O . HIS A 1 87 ? -6.518 10.114 10.733 1.00 74.19 87 HIS A O 1
ATOM 696 N N . ARG A 1 88 ? -6.066 9.714 8.588 1.00 71.62 88 ARG A N 1
ATOM 697 C CA . ARG A 1 88 ? -5.917 11.142 8.241 1.00 71.62 88 ARG A CA 1
ATOM 698 C C . ARG A 1 88 ? -7.253 11.857 8.044 1.00 71.62 88 ARG A C 1
ATOM 700 O O . ARG A 1 88 ? -7.296 13.080 8.084 1.00 71.62 88 ARG A O 1
ATOM 707 N N . ILE A 1 89 ? -8.309 11.097 7.783 1.00 70.75 89 ILE A N 1
ATOM 708 C CA . ILE A 1 89 ? -9.663 11.583 7.534 1.00 70.75 89 ILE A CA 1
ATOM 709 C C . ILE A 1 89 ? -10.558 10.916 8.579 1.00 70.75 89 ILE A C 1
ATOM 711 O O . ILE A 1 89 ? -10.351 9.745 8.905 1.00 70.75 89 ILE A O 1
ATOM 715 N N . GLY A 1 90 ? -11.518 11.661 9.133 1.00 72.50 90 GLY A N 1
ATOM 716 C CA . GLY A 1 90 ? -12.496 11.106 10.069 1.00 72.50 90 GLY A CA 1
ATOM 717 C C . GLY A 1 90 ? -13.265 9.932 9.454 1.00 72.50 90 GLY A C 1
ATOM 718 O O . GLY A 1 90 ? -13.459 9.870 8.237 1.00 72.50 90 GLY A O 1
ATOM 719 N N . LYS A 1 91 ? -13.706 8.988 10.293 1.00 73.94 91 LYS A N 1
ATOM 720 C CA . LYS A 1 91 ? -14.480 7.831 9.831 1.00 73.94 91 LYS A CA 1
ATOM 721 C C . LYS A 1 91 ? -15.793 8.314 9.216 1.00 73.94 91 LYS A C 1
ATOM 723 O O . LYS A 1 91 ? -16.553 9.029 9.863 1.00 73.94 91 LYS A O 1
ATOM 728 N N . ARG A 1 92 ? -16.071 7.908 7.975 1.00 74.06 92 ARG A N 1
ATOM 729 C CA . ARG A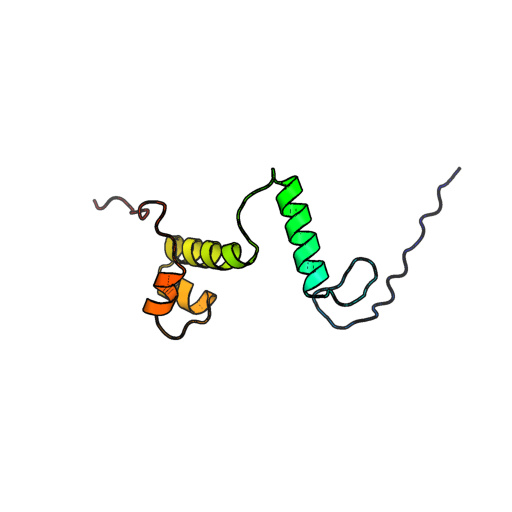 1 92 ? -17.377 8.148 7.351 1.00 74.06 92 ARG A CA 1
ATOM 730 C C . ARG A 1 92 ? -18.417 7.322 8.099 1.00 74.06 92 ARG A C 1
ATOM 732 O O . ARG A 1 92 ? -18.361 6.095 8.073 1.00 74.06 92 ARG A O 1
ATOM 739 N N . THR A 1 93 ? -19.337 7.993 8.776 1.00 78.81 93 THR A N 1
ATOM 740 C CA . THR A 1 93 ? -20.467 7.359 9.452 1.00 78.81 93 THR A CA 1
ATOM 741 C C . THR A 1 93 ? -21.754 7.724 8.731 1.00 78.81 93 THR A C 1
ATOM 743 O O . THR A 1 93 ? -21.916 8.833 8.221 1.00 78.81 93 THR A O 1
ATOM 746 N N . THR A 1 94 ? -22.668 6.766 8.652 1.00 80.38 94 THR A N 1
ATOM 747 C CA . THR A 1 94 ? -24.024 7.026 8.171 1.00 80.38 94 THR A CA 1
ATOM 748 C C . THR A 1 94 ? -24.823 7.638 9.327 1.00 80.38 94 THR A C 1
ATOM 750 O O . THR A 1 94 ? -24.653 7.175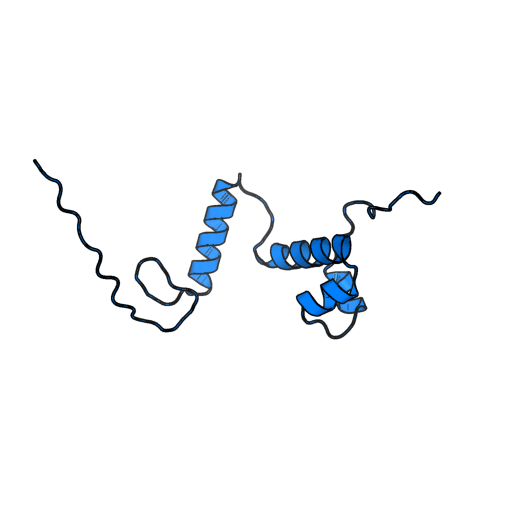 10.458 1.00 80.38 94 THR A O 1
ATOM 753 N N . PRO A 1 95 ? -25.672 8.656 9.095 1.00 82.94 95 PRO A N 1
ATOM 754 C CA . PRO A 1 95 ? -26.522 9.209 10.143 1.00 82.94 95 PRO A CA 1
ATOM 755 C C . PRO A 1 95 ? -27.377 8.113 10.783 1.00 82.94 95 PRO A C 1
ATOM 757 O O . PRO A 1 95 ? -28.066 7.365 10.086 1.00 82.94 95 PRO A O 1
ATOM 760 N N . THR A 1 96 ? -27.328 8.012 12.106 1.00 78.50 96 THR A N 1
ATOM 761 C CA . THR A 1 96 ? -28.313 7.251 12.877 1.00 78.50 96 THR A CA 1
ATOM 762 C C . THR A 1 96 ? -29.601 8.064 12.959 1.00 78.50 96 THR A C 1
ATOM 764 O O . THR A 1 96 ? -29.539 9.276 13.159 1.00 78.50 96 THR A O 1
ATOM 767 N N . LYS A 1 97 ? -30.738 7.396 12.725 1.00 67.94 97 LYS A N 1
ATOM 768 C CA . LYS A 1 97 ? -32.080 7.987 12.822 1.00 67.94 97 LYS A CA 1
ATOM 769 C C . LYS A 1 97 ? -32.345 8.576 14.202 1.00 67.94 97 LYS A C 1
ATOM 771 O O . LYS A 1 97 ? -31.857 7.973 15.183 1.00 67.94 97 LYS A O 1
#

Foldseek 3Di:
DDDDPPPPPQPQPDPDPDADPNNHHQDPVNVQVVVCVVCVVVVNDPDGPVLVLLVVLQVQCLVPRQVSSCVVSVHPDSVVSVVSHDPPDPRDDDDDD